Protein AF-A0A928LBQ5-F1 (afdb_monomer_lite)

pLDDT: mean 84.34, std 13.67, range [43.0, 96.38]

Structure (mmCIF, N/CA/C/O backbone):
data_AF-A0A928LBQ5-F1
#
_entry.id   AF-A0A928LBQ5-F1
#
loop_
_atom_site.group_PDB
_atom_site.id
_atom_site.type_symbol
_atom_site.label_atom_id
_atom_site.label_alt_id
_atom_site.label_comp_id
_atom_site.label_asym_id
_atom_site.label_entity_id
_atom_site.label_seq_id
_atom_site.pdbx_PDB_ins_code
_atom_site.Cartn_x
_atom_site.Cartn_y
_atom_site.Cartn_z
_atom_site.occupancy
_atom_site.B_iso_or_equiv
_atom_site.auth_seq_id
_atom_site.auth_comp_id
_atom_site.auth_asym_id
_atom_site.auth_atom_id
_atom_site.pdbx_PDB_model_num
ATOM 1 N N . MET A 1 1 ? 5.336 -11.778 -17.215 1.00 43.00 1 MET A N 1
ATOM 2 C CA . MET A 1 1 ? 6.173 -10.731 -16.582 1.00 43.00 1 MET A CA 1
ATOM 3 C C . MET A 1 1 ? 6.132 -10.962 -15.080 1.00 43.00 1 MET A C 1
ATOM 5 O O . MET A 1 1 ? 5.055 -11.243 -14.587 1.00 43.00 1 MET A O 1
ATOM 9 N N . ASN A 1 2 ? 7.255 -10.908 -14.352 1.00 51.00 2 ASN A N 1
ATOM 10 C CA . ASN A 1 2 ? 7.206 -10.984 -12.883 1.00 51.00 2 ASN A CA 1
ATOM 11 C C . ASN A 1 2 ? 6.566 -9.695 -12.352 1.00 51.00 2 ASN A C 1
ATOM 13 O O . ASN A 1 2 ? 7.225 -8.651 -12.282 1.00 51.00 2 ASN A O 1
ATOM 17 N N . GLU A 1 3 ? 5.270 -9.777 -12.080 1.00 70.75 3 GLU A N 1
ATOM 18 C CA . GLU A 1 3 ? 4.520 -8.804 -11.298 1.00 70.75 3 GLU A CA 1
ATOM 19 C C . GLU A 1 3 ? 5.002 -8.860 -9.847 1.00 70.75 3 GLU A C 1
ATOM 21 O O . GLU A 1 3 ? 5.509 -9.881 -9.369 1.00 70.75 3 GLU A O 1
ATOM 26 N N . LYS A 1 4 ? 4.958 -7.717 -9.169 1.00 76.06 4 LYS A N 1
ATOM 27 C CA . LYS A 1 4 ? 5.502 -7.562 -7.822 1.00 76.06 4 LYS A CA 1
ATOM 28 C C . LYS A 1 4 ? 4.624 -8.364 -6.850 1.00 76.06 4 LYS A C 1
ATOM 30 O O . LYS A 1 4 ? 3.486 -7.999 -6.614 1.00 76.06 4 LYS A O 1
ATOM 35 N N . LYS A 1 5 ? 5.152 -9.458 -6.288 1.00 85.06 5 LYS A N 1
ATOM 36 C CA . LYS A 1 5 ? 4.414 -10.373 -5.385 1.00 85.06 5 LYS A CA 1
ATOM 37 C C . LYS A 1 5 ? 4.430 -9.952 -3.912 1.00 85.06 5 LYS A C 1
ATOM 39 O O . LYS A 1 5 ? 4.131 -10.755 -3.034 1.00 85.06 5 LYS A O 1
ATOM 44 N N . SER A 1 6 ? 4.883 -8.740 -3.623 1.00 89.62 6 SER A N 1
ATOM 45 C CA . SER A 1 6 ? 5.069 -8.268 -2.258 1.00 89.62 6 SER A CA 1
ATOM 46 C C . SER A 1 6 ? 4.841 -6.770 -2.160 1.00 89.62 6 SER A C 1
ATOM 48 O O . SER A 1 6 ? 5.076 -6.015 -3.103 1.00 89.62 6 SER A O 1
ATOM 50 N N . PHE A 1 7 ? 4.427 -6.334 -0.981 1.00 91.44 7 PHE A N 1
ATOM 51 C CA . PHE A 1 7 ? 4.328 -4.933 -0.605 1.00 91.44 7 PHE A CA 1
ATOM 52 C C . PHE A 1 7 ? 4.986 -4.728 0.761 1.00 91.44 7 PHE A C 1
ATOM 54 O O . PHE A 1 7 ? 5.369 -5.688 1.431 1.00 91.44 7 PHE A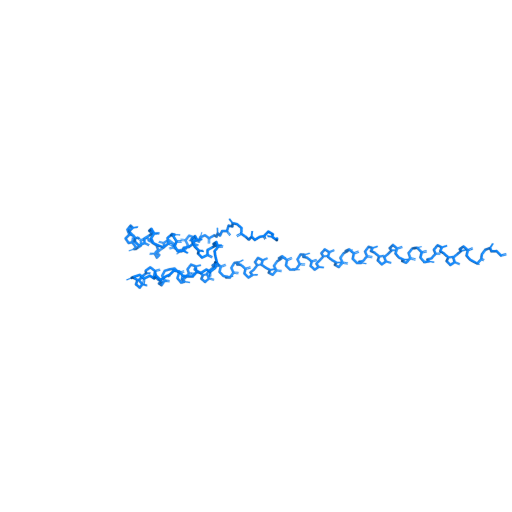 O 1
ATOM 61 N N . ILE A 1 8 ? 5.168 -3.467 1.146 1.00 91.62 8 ILE A N 1
ATOM 62 C CA . ILE A 1 8 ? 5.807 -3.081 2.406 1.00 91.62 8 ILE A CA 1
ATOM 63 C C . ILE A 1 8 ? 4.838 -2.185 3.166 1.00 91.62 8 ILE A C 1
ATOM 65 O O . ILE A 1 8 ? 4.326 -1.218 2.605 1.00 91.62 8 ILE A O 1
ATOM 69 N N . LEU A 1 9 ? 4.633 -2.495 4.445 1.00 92.94 9 LEU A N 1
ATOM 70 C CA . LEU A 1 9 ? 4.008 -1.594 5.404 1.00 92.94 9 LEU A CA 1
ATOM 71 C C . LEU A 1 9 ? 5.097 -0.954 6.261 1.00 92.94 9 LEU A C 1
ATOM 73 O O . LEU A 1 9 ? 5.984 -1.639 6.768 1.00 92.94 9 LEU A O 1
ATOM 77 N N . TYR A 1 10 ? 5.024 0.362 6.413 1.00 94.62 10 TYR A N 1
ATOM 78 C CA . TYR A 1 10 ? 5.967 1.126 7.214 1.00 94.62 10 TYR A CA 1
ATOM 79 C C . TYR A 1 10 ? 5.537 1.145 8.677 1.00 94.62 10 TYR A C 1
ATOM 81 O O . TYR A 1 10 ? 4.345 1.156 8.986 1.00 94.62 10 TYR A O 1
ATOM 89 N N . THR A 1 11 ? 6.511 1.195 9.581 1.00 95.62 11 THR A N 1
ATOM 90 C CA . THR A 1 11 ? 6.268 1.326 11.026 1.00 95.62 11 THR A CA 1
ATOM 91 C C . THR A 1 11 ? 5.514 2.610 11.366 1.00 95.62 11 THR A C 1
ATOM 93 O O . THR A 1 11 ? 4.717 2.618 12.296 1.00 95.62 11 THR A O 1
ATOM 96 N N . GLU A 1 12 ? 5.691 3.663 10.568 1.00 93.75 12 GLU A N 1
ATOM 97 C CA . GLU A 1 12 ? 4.957 4.929 10.673 1.00 93.75 12 GLU A CA 1
ATOM 98 C C . GLU A 1 12 ? 3.437 4.751 10.563 1.00 93.75 12 GLU A C 1
ATOM 100 O O . GLU A 1 12 ? 2.700 5.503 11.195 1.00 93.75 12 GLU A O 1
ATOM 105 N N . ASN A 1 13 ? 2.966 3.726 9.838 1.00 93.56 13 ASN A N 1
ATOM 106 C CA . ASN A 1 13 ? 1.537 3.427 9.686 1.00 93.56 13 ASN A CA 1
ATOM 107 C C . ASN A 1 13 ? 0.903 2.909 10.988 1.00 93.56 13 ASN A C 1
ATOM 109 O O . ASN A 1 13 ? -0.322 2.861 11.123 1.00 93.56 13 ASN A O 1
ATOM 113 N N . TYR A 1 14 ? 1.719 2.481 11.955 1.00 94.56 14 TYR A N 1
ATOM 114 C CA . TYR A 1 14 ? 1.221 1.928 13.208 1.00 94.56 14 TYR A CA 1
ATOM 115 C C . TYR A 1 14 ? 0.456 2.965 14.037 1.00 94.56 14 TYR A C 1
ATOM 117 O O . TYR A 1 14 ? -0.528 2.611 14.685 1.00 94.56 14 TYR A O 1
ATOM 125 N N . GLU A 1 15 ? 0.844 4.243 13.993 1.00 91.94 15 GLU A N 1
ATOM 126 C CA . GLU A 1 15 ? 0.188 5.293 14.785 1.00 91.94 15 GLU A CA 1
ATOM 127 C C . GLU A 1 15 ? -1.280 5.505 14.403 1.00 91.94 15 GLU A C 1
ATOM 129 O O . GLU A 1 15 ? -2.112 5.847 15.248 1.00 91.94 15 GLU A O 1
ATOM 134 N N . GLN A 1 16 ? -1.617 5.280 13.137 1.00 91.50 16 GLN A N 1
ATOM 135 C CA . GLN A 1 16 ? -2.973 5.357 12.611 1.00 91.50 16 GLN A CA 1
ATOM 136 C C . GLN A 1 16 ? -3.680 4.016 12.823 1.00 91.50 16 GLN A C 1
ATOM 138 O O . GLN A 1 16 ? -4.760 3.978 13.411 1.00 91.50 16 GLN A O 1
ATOM 143 N N . ILE A 1 17 ? -3.033 2.903 12.453 1.00 94.31 17 ILE A N 1
ATOM 144 C CA . ILE A 1 17 ? -3.611 1.553 12.549 1.00 94.31 17 ILE A CA 1
ATOM 145 C C . ILE A 1 17 ? -3.980 1.205 13.993 1.00 94.31 17 ILE A C 1
ATOM 147 O O . ILE A 1 17 ? -5.025 0.603 14.237 1.00 94.31 17 ILE A O 1
ATOM 151 N N . ARG A 1 18 ? -3.166 1.589 14.985 1.00 94.81 18 ARG A N 1
ATOM 152 C CA . ARG A 1 18 ? -3.421 1.240 16.391 1.00 94.81 18 ARG A CA 1
ATOM 153 C C . ARG A 1 18 ? -4.725 1.830 16.932 1.00 94.81 18 ARG A C 1
ATOM 155 O O . ARG A 1 18 ? -5.304 1.225 17.830 1.00 94.81 18 ARG A O 1
ATOM 162 N N . LYS A 1 19 ? -5.187 2.956 16.373 1.00 93.69 19 LYS A N 1
ATOM 163 C CA . LYS A 1 19 ? -6.423 3.659 16.762 1.00 93.69 19 LYS A CA 1
ATOM 164 C C . LYS A 1 19 ? -7.691 2.990 16.220 1.00 93.69 19 LYS A C 1
ATOM 166 O O . LYS A 1 19 ? -8.779 3.301 16.690 1.00 93.69 19 LYS A O 1
ATOM 171 N N . LEU A 1 20 ? -7.553 2.081 15.256 1.00 95.25 20 LEU A N 1
ATOM 172 C CA . LEU A 1 20 ? -8.666 1.343 14.66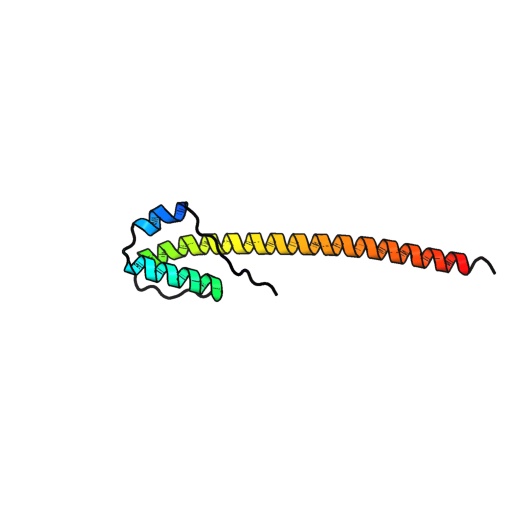9 1.00 95.25 20 LEU A CA 1
ATOM 173 C C . LEU A 1 20 ? -9.162 0.227 15.601 1.00 95.25 20 LEU A C 1
ATOM 175 O O . LEU A 1 20 ? -8.380 -0.425 16.309 1.00 95.25 20 LEU A O 1
ATOM 179 N N . SER A 1 21 ? -10.466 -0.040 15.542 1.00 96.06 21 SER A N 1
ATOM 180 C CA . SER A 1 21 ? -11.071 -1.236 16.133 1.00 96.06 21 SER A CA 1
ATOM 181 C C . SER A 1 21 ? -10.575 -2.515 15.444 1.00 96.06 21 SER A C 1
ATOM 183 O O . SER A 1 21 ? -9.989 -2.478 14.360 1.00 96.06 21 SER A O 1
ATOM 185 N N . ALA A 1 22 ? -10.815 -3.675 16.061 1.00 96.00 22 ALA A N 1
ATOM 186 C CA . ALA A 1 22 ? -10.428 -4.962 15.480 1.00 96.00 22 ALA A CA 1
ATOM 187 C C . ALA A 1 22 ? -11.069 -5.201 14.100 1.00 96.00 22 ALA A C 1
ATOM 189 O O . ALA A 1 22 ? -10.378 -5.628 13.178 1.00 96.00 22 ALA A O 1
ATOM 190 N N . GLN A 1 23 ? -12.351 -4.853 13.935 1.00 94.81 23 GLN A N 1
ATOM 191 C CA . GLN A 1 23 ? -13.051 -5.010 12.657 1.00 94.81 23 GLN A CA 1
ATOM 192 C C . GLN A 1 23 ? -12.475 -4.091 11.575 1.00 94.81 23 GLN A C 1
ATOM 194 O O . GLN A 1 23 ? -12.245 -4.524 10.452 1.00 94.81 23 GLN A O 1
ATOM 199 N N . GLN A 1 24 ? -12.178 -2.837 11.919 1.00 95.38 24 GLN A N 1
ATOM 200 C CA . GLN A 1 24 ? -11.558 -1.889 10.989 1.00 95.38 24 GLN A CA 1
ATOM 201 C C . GLN 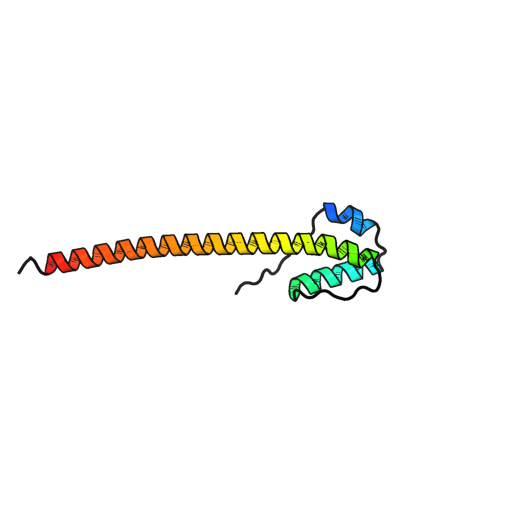A 1 24 ? -10.160 -2.344 10.557 1.00 95.38 24 GLN A C 1
ATOM 203 O O . GLN A 1 24 ? -9.806 -2.218 9.391 1.00 95.38 24 GLN A O 1
ATOM 208 N N . LYS A 1 25 ? -9.373 -2.931 11.470 1.00 95.94 25 LYS A N 1
ATOM 209 C CA . LYS A 1 25 ? -8.066 -3.520 11.133 1.00 95.94 25 LYS A CA 1
ATOM 210 C C . LYS A 1 25 ? -8.196 -4.693 10.164 1.00 95.94 25 LYS A C 1
ATOM 212 O O . LYS A 1 25 ? -7.374 -4.795 9.260 1.00 95.94 25 LYS A O 1
ATOM 217 N N . ALA A 1 26 ? -9.203 -5.550 10.343 1.00 95.19 26 ALA A N 1
ATOM 218 C CA . ALA A 1 26 ? -9.478 -6.646 9.416 1.00 95.19 26 ALA A CA 1
ATOM 219 C C . ALA A 1 26 ? -9.844 -6.107 8.025 1.00 95.19 26 ALA A C 1
ATOM 221 O O . ALA A 1 26 ? -9.176 -6.438 7.051 1.00 95.19 26 ALA A O 1
ATOM 222 N N . ASN A 1 27 ? -10.799 -5.172 7.958 1.00 94.81 27 ASN A N 1
ATOM 223 C CA . ASN A 1 27 ? -11.213 -4.537 6.704 1.00 94.81 27 ASN A CA 1
ATOM 224 C C . ASN A 1 27 ? -10.040 -3.829 6.001 1.00 94.81 27 ASN A C 1
ATOM 226 O O . ASN A 1 27 ? -9.889 -3.921 4.785 1.00 94.81 27 ASN A O 1
ATOM 230 N N . LEU A 1 28 ? -9.184 -3.139 6.765 1.00 96.38 28 LEU A N 1
ATOM 231 C CA . LEU A 1 28 ? -7.976 -2.500 6.244 1.00 96.38 28 LEU A CA 1
ATOM 232 C C . LEU A 1 28 ? -7.011 -3.522 5.641 1.00 96.38 28 LEU A C 1
ATOM 234 O O . LEU A 1 28 ? -6.441 -3.278 4.580 1.00 96.38 28 LEU A O 1
ATOM 238 N N . LEU A 1 29 ? -6.793 -4.642 6.331 1.00 95.62 29 LEU A N 1
ATOM 239 C CA . LEU A 1 29 ? -5.871 -5.679 5.885 1.00 95.62 29 LEU A CA 1
ATOM 240 C C . LEU A 1 29 ? -6.349 -6.302 4.570 1.00 95.62 29 LEU A C 1
ATOM 242 O O . LEU A 1 29 ? -5.559 -6.397 3.630 1.00 95.62 29 LEU A O 1
ATOM 246 N N . ASP A 1 30 ? -7.634 -6.646 4.488 1.00 94.94 30 ASP A N 1
ATOM 247 C CA . ASP A 1 30 ? -8.251 -7.181 3.272 1.00 94.94 30 ASP A CA 1
ATOM 248 C C . ASP A 1 30 ? -8.130 -6.192 2.106 1.00 94.94 30 ASP A C 1
ATOM 250 O O . ASP A 1 30 ? -7.733 -6.581 1.007 1.00 94.94 30 ASP A O 1
ATOM 254 N N . ALA A 1 31 ? -8.365 -4.899 2.354 1.00 95.19 31 ALA A N 1
ATOM 255 C CA . ALA A 1 31 ? -8.191 -3.855 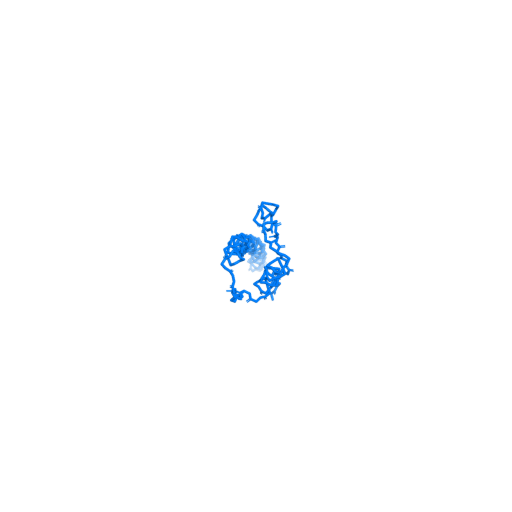1.347 1.00 95.19 31 ALA A CA 1
ATOM 256 C C . ALA A 1 31 ? -6.753 -3.759 0.825 1.00 95.19 31 ALA A C 1
ATOM 258 O O . ALA A 1 31 ? -6.530 -3.648 -0.379 1.00 95.19 31 ALA A O 1
ATOM 259 N N . VAL A 1 32 ? -5.763 -3.803 1.722 1.00 95.44 32 VAL A N 1
ATOM 260 C CA . VAL A 1 32 ? -4.342 -3.727 1.352 1.00 95.44 32 VAL A CA 1
ATOM 261 C C . VAL A 1 32 ? -3.942 -4.919 0.484 1.00 95.44 32 VAL A C 1
ATOM 263 O O . VAL A 1 32 ? -3.254 -4.733 -0.521 1.00 95.44 32 VAL A O 1
ATOM 266 N N . PHE A 1 33 ? -4.384 -6.130 0.832 1.00 94.50 33 PHE A N 1
ATOM 267 C CA . PHE A 1 33 ? -4.117 -7.316 0.018 1.00 94.50 33 PHE A CA 1
ATOM 268 C C . PHE A 1 33 ? -4.840 -7.275 -1.327 1.00 94.50 33 PHE A C 1
ATOM 270 O O . PHE A 1 33 ? -4.220 -7.573 -2.350 1.00 94.50 33 PHE A O 1
ATOM 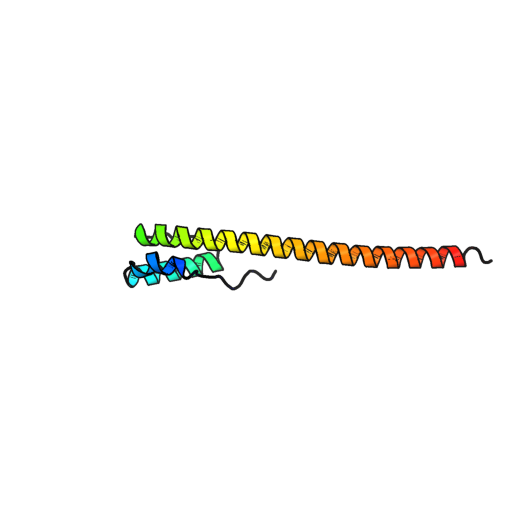277 N N . ASN A 1 34 ? -6.112 -6.872 -1.344 1.00 94.12 34 ASN A N 1
ATOM 278 C CA . ASN A 1 34 ? -6.882 -6.738 -2.574 1.00 94.12 34 ASN A CA 1
ATOM 279 C C . ASN A 1 34 ? -6.210 -5.746 -3.535 1.00 94.12 34 ASN A C 1
ATOM 281 O O . ASN A 1 34 ? -5.937 -6.106 -4.682 1.00 94.12 34 ASN A O 1
ATOM 285 N N . PHE A 1 35 ? -5.822 -4.568 -3.041 1.00 93.81 35 PHE A N 1
ATOM 286 C CA . PHE A 1 35 ? -5.108 -3.570 -3.834 1.00 93.81 35 PHE A CA 1
ATOM 287 C C . PHE A 1 35 ? -3.745 -4.077 -4.318 1.00 93.81 35 PHE A C 1
ATOM 289 O O . PHE A 1 35 ? -3.391 -3.882 -5.476 1.00 93.81 35 PHE A O 1
ATOM 296 N N . ALA A 1 36 ? -2.985 -4.783 -3.476 1.00 91.50 36 ALA A N 1
ATOM 297 C CA . ALA A 1 36 ? -1.699 -5.349 -3.883 1.00 91.50 36 ALA A CA 1
ATOM 298 C C . ALA A 1 36 ? -1.825 -6.416 -4.987 1.00 91.50 36 ALA A C 1
ATOM 300 O O . ALA A 1 36 ? -0.903 -6.574 -5.786 1.00 91.50 36 ALA A O 1
ATOM 301 N N . GLN A 1 37 ? -2.930 -7.168 -5.013 1.00 90.19 37 GLN A N 1
ATOM 302 C CA . GLN A 1 37 ? -3.144 -8.256 -5.967 1.00 90.19 37 GLN A CA 1
ATOM 303 C C . GLN A 1 37 ? -3.803 -7.792 -7.270 1.00 90.19 37 GLN A C 1
ATOM 305 O O . GLN A 1 37 ? -3.453 -8.291 -8.336 1.00 90.19 37 GLN A O 1
ATOM 310 N N . THR A 1 38 ? -4.766 -6.878 -7.180 1.00 89.25 38 THR A N 1
ATOM 311 C CA . THR A 1 38 ? -5.639 -6.493 -8.302 1.00 89.25 38 THR A CA 1
ATOM 312 C C . THR A 1 38 ? -5.410 -5.057 -8.772 1.00 89.25 38 THR A C 1
ATOM 314 O O . THR A 1 38 ? -5.711 -4.730 -9.915 1.00 89.25 38 THR A O 1
ATOM 317 N N . GLY A 1 39 ? -4.857 -4.197 -7.912 1.00 88.75 39 GLY A N 1
ATOM 318 C CA . GLY A 1 39 ? -4.823 -2.748 -8.120 1.00 88.75 39 GLY A CA 1
ATOM 319 C C . GLY A 1 39 ? -6.165 -2.054 -7.868 1.00 88.75 39 GLY A C 1
ATOM 320 O O . GLY A 1 39 ? -6.258 -0.842 -8.061 1.00 88.75 39 GLY A O 1
ATOM 321 N N . GLU A 1 40 ? -7.194 -2.787 -7.441 1.00 89.62 40 GLU A N 1
ATOM 322 C CA . GLU A 1 40 ? -8.526 -2.251 -7.177 1.00 89.62 40 GLU A CA 1
ATOM 323 C C . GLU A 1 40 ? -8.659 -1.751 -5.736 1.00 89.62 40 GLU A C 1
ATOM 325 O O . GLU A 1 40 ? -7.965 -2.186 -4.816 1.00 89.62 40 GLU A O 1
ATOM 330 N N . VAL A 1 41 ? -9.550 -0.779 -5.549 1.00 89.69 41 VAL A N 1
ATOM 331 C CA . VAL A 1 41 ? -9.878 -0.216 -4.240 1.00 89.69 41 VAL A CA 1
ATOM 332 C C . VAL A 1 41 ? -11.248 -0.728 -3.848 1.00 89.69 41 VAL A C 1
ATOM 334 O O . VAL A 1 41 ? -12.211 -0.526 -4.584 1.00 89.69 41 VAL A O 1
ATOM 337 N N . ILE A 1 42 ? -11.333 -1.363 -2.682 1.00 89.75 42 ILE A N 1
ATOM 338 C CA . ILE A 1 42 ? -12.619 -1.767 -2.119 1.00 89.75 42 ILE A CA 1
ATOM 339 C C . ILE A 1 42 ? -13.351 -0.561 -1.527 1.00 89.75 42 ILE A C 1
ATOM 341 O O . ILE A 1 42 ? -12.727 0.372 -1.019 1.00 89.75 42 ILE A O 1
ATOM 345 N N . GLU A 1 43 ? -14.679 -0.595 -1.559 1.00 89.69 43 GLU A N 1
ATOM 346 C CA . GLU A 1 43 ? -15.494 0.392 -0.855 1.00 89.69 43 GLU A CA 1
ATOM 347 C C . GLU A 1 43 ? -15.431 0.161 0.659 1.00 89.69 43 GLU A C 1
ATOM 349 O O . GLU A 1 43 ? -15.505 -0.971 1.146 1.00 89.69 43 GLU A O 1
ATOM 354 N N . PHE A 1 44 ? -15.309 1.251 1.415 1.00 91.38 44 PHE A N 1
ATOM 355 C CA . PHE A 1 44 ? -15.289 1.220 2.871 1.00 91.38 44 PHE A CA 1
ATOM 356 C C . PHE A 1 44 ? -16.595 1.774 3.429 1.00 91.38 44 PHE A C 1
ATOM 358 O O . PHE A 1 44 ? -17.078 2.821 3.011 1.00 91.38 44 PHE A O 1
ATOM 365 N N . ASN A 1 45 ? -17.124 1.102 4.450 1.00 89.19 45 ASN A N 1
ATOM 366 C CA . ASN A 1 45 ? -18.294 1.580 5.190 1.00 89.19 45 ASN A CA 1
ATOM 367 C C . ASN A 1 45 ? -17.930 2.587 6.294 1.00 89.19 45 ASN A C 1
ATOM 369 O O . ASN A 1 45 ? -18.821 3.143 6.934 1.00 89.19 45 ASN A O 1
ATOM 373 N N . ASP A 1 46 ? -16.637 2.800 6.561 1.00 92.44 46 ASP A N 1
ATOM 374 C CA . ASP A 1 46 ? -16.168 3.759 7.554 1.00 92.44 46 ASP A CA 1
ATOM 375 C C . ASP A 1 46 ? -15.016 4.627 7.031 1.00 92.44 46 ASP A C 1
ATOM 377 O O . ASP A 1 46 ? -14.018 4.148 6.488 1.00 92.44 46 ASP A O 1
ATOM 381 N N . VAL A 1 47 ? -15.153 5.928 7.273 1.00 92.00 47 VAL A N 1
ATOM 382 C CA . VAL A 1 47 ? -14.243 6.965 6.773 1.00 92.00 47 VAL A CA 1
ATOM 383 C C . VAL A 1 47 ? -12.841 6.846 7.382 1.00 92.00 47 VAL A C 1
ATOM 385 O O . VAL A 1 47 ? -11.847 7.194 6.749 1.00 92.00 47 VAL A O 1
ATOM 388 N N . VAL A 1 48 ? -12.722 6.352 8.619 1.00 92.19 48 VAL A N 1
ATOM 389 C CA . VAL A 1 48 ? -11.424 6.274 9.309 1.00 92.19 48 VAL A CA 1
ATOM 390 C C . VAL A 1 48 ? -10.540 5.210 8.663 1.00 92.19 48 VAL A C 1
ATOM 392 O O . VAL A 1 48 ? -9.354 5.461 8.422 1.00 92.19 48 VAL A O 1
ATOM 395 N N . THR A 1 49 ? -11.103 4.045 8.342 1.00 93.75 49 THR A N 1
ATOM 396 C CA . THR A 1 49 ? -10.394 2.998 7.602 1.00 93.75 49 THR A CA 1
ATOM 397 C C . THR A 1 49 ? -10.069 3.451 6.187 1.00 93.75 49 THR A C 1
ATOM 399 O O . THR A 1 49 ? -8.933 3.258 5.763 1.00 93.75 49 THR A O 1
ATOM 402 N N . GLU A 1 50 ? -10.999 4.113 5.493 1.00 94.25 50 GLU A N 1
ATOM 403 C CA . GLU A 1 50 ? -10.782 4.632 4.136 1.00 94.25 50 GLU A CA 1
ATOM 404 C C . GLU A 1 50 ? -9.586 5.594 4.074 1.00 94.25 50 GLU A C 1
ATOM 406 O O . GLU A 1 50 ? -8.660 5.409 3.283 1.00 94.25 50 GLU A O 1
ATOM 411 N N . ILE A 1 51 ? -9.554 6.588 4.965 1.00 94.00 51 ILE A N 1
ATOM 412 C CA . ILE A 1 51 ? -8.450 7.550 5.056 1.00 94.00 51 ILE A CA 1
ATOM 413 C C . ILE A 1 51 ? -7.136 6.835 5.403 1.00 94.00 51 ILE A C 1
ATOM 415 O O . ILE A 1 51 ? -6.095 7.107 4.798 1.00 94.00 51 ILE A O 1
ATOM 419 N N . THR A 1 52 ? -7.169 5.902 6.361 1.00 94.88 52 THR A N 1
ATOM 420 C CA . THR A 1 52 ? -5.978 5.137 6.769 1.00 94.88 52 THR A CA 1
ATOM 421 C C . THR A 1 52 ? -5.434 4.304 5.607 1.00 94.88 52 THR A C 1
ATOM 423 O O . THR A 1 52 ? -4.227 4.308 5.352 1.00 94.88 52 THR A O 1
ATOM 426 N N . PHE A 1 53 ? -6.319 3.644 4.862 1.00 95.94 53 PHE A N 1
ATOM 427 C CA . PHE A 1 53 ? -5.981 2.929 3.640 1.00 95.94 53 PHE A CA 1
ATOM 428 C C . PHE A 1 53 ? -5.395 3.872 2.589 1.00 95.94 53 PHE A C 1
ATOM 430 O O . PHE A 1 53 ? -4.359 3.549 2.017 1.00 95.94 53 PHE A O 1
ATOM 437 N N . GLY A 1 54 ? -5.974 5.058 2.385 1.00 94.62 54 GLY A N 1
ATOM 438 C CA . GLY A 1 54 ? -5.468 6.060 1.445 1.00 94.62 54 GLY A CA 1
ATOM 439 C C . GLY A 1 54 ? -4.001 6.429 1.687 1.00 94.62 54 GLY A C 1
ATOM 440 O O . GLY A 1 54 ? -3.204 6.464 0.746 1.00 94.62 54 GLY A O 1
ATOM 441 N N . PHE A 1 55 ? -3.601 6.614 2.949 1.00 93.62 55 PHE A N 1
ATOM 442 C CA . PHE A 1 55 ? -2.198 6.873 3.294 1.00 93.62 55 PHE A CA 1
ATOM 443 C C . PHE A 1 55 ? -1.273 5.699 2.956 1.00 93.62 55 PHE A C 1
ATOM 445 O O . PHE A 1 55 ? -0.158 5.909 2.467 1.00 93.62 55 PHE A O 1
ATOM 452 N N . ILE A 1 56 ? -1.712 4.467 3.223 1.00 95.31 56 ILE A N 1
ATOM 453 C CA . ILE A 1 56 ? -0.942 3.250 2.932 1.00 95.31 56 ILE A CA 1
ATOM 454 C C . ILE A 1 56 ? -0.843 3.040 1.419 1.00 95.31 56 ILE A C 1
ATOM 456 O O . ILE A 1 56 ? 0.251 2.824 0.897 1.00 95.31 56 ILE A O 1
ATOM 460 N N . ARG A 1 57 ? -1.959 3.183 0.704 1.00 94.81 57 ARG A N 1
ATOM 461 C CA . ARG A 1 57 ? -2.048 3.090 -0.753 1.00 94.81 57 ARG A CA 1
ATOM 462 C C . ARG A 1 57 ? -1.070 4.046 -1.425 1.00 94.81 57 ARG A C 1
ATOM 464 O O . ARG A 1 57 ? -0.280 3.616 -2.258 1.00 94.81 57 ARG A O 1
ATOM 471 N N . GLN A 1 58 ? -1.041 5.311 -1.006 1.00 94.75 58 GLN A N 1
ATOM 472 C CA . GLN A 1 58 ? -0.120 6.297 -1.572 1.00 94.75 58 GLN A CA 1
ATOM 473 C C . GLN A 1 58 ? 1.356 5.893 -1.380 1.00 94.75 58 GLN A C 1
ATOM 475 O O . GLN A 1 58 ? 2.202 6.138 -2.240 1.00 94.75 58 GLN A O 1
ATOM 480 N N . GLN A 1 59 ? 1.696 5.254 -0.257 1.00 94.31 59 GLN A N 1
ATOM 481 C CA . GLN A 1 59 ? 3.042 4.716 -0.036 1.00 94.31 59 GLN A CA 1
ATOM 482 C C . GLN A 1 59 ? 3.339 3.513 -0.941 1.00 94.31 59 GLN A C 1
ATOM 484 O O . GLN A 1 59 ? 4.454 3.400 -1.457 1.00 94.31 59 GLN A O 1
ATOM 489 N N . MET A 1 60 ? 2.360 2.631 -1.149 1.00 93.44 60 MET A N 1
ATOM 490 C CA . MET A 1 60 ? 2.481 1.483 -2.051 1.00 93.44 60 MET A CA 1
ATOM 491 C C . MET A 1 60 ? 2.697 1.929 -3.500 1.00 93.44 60 MET A C 1
ATOM 493 O O . MET A 1 60 ? 3.649 1.469 -4.126 1.00 93.44 60 MET A O 1
ATOM 497 N N . GLU A 1 61 ? 1.905 2.885 -3.988 1.00 93.00 61 GLU A N 1
ATOM 498 C CA . GLU A 1 61 ? 2.027 3.450 -5.339 1.00 93.00 61 GLU A CA 1
ATOM 499 C C . GLU A 1 61 ? 3.419 4.060 -5.566 1.00 93.00 61 GLU A C 1
ATOM 501 O O . GLU A 1 61 ? 4.112 3.679 -6.511 1.00 93.00 61 GLU A O 1
ATOM 506 N N . ARG A 1 62 ? 3.912 4.892 -4.633 1.00 93.25 62 ARG A N 1
ATOM 507 C CA . ARG A 1 62 ? 5.286 5.435 -4.693 1.00 93.25 62 ARG A CA 1
ATOM 508 C C . ARG A 1 62 ? 6.356 4.343 -4.752 1.00 93.25 62 ARG A C 1
ATOM 510 O O . ARG A 1 62 ? 7.380 4.491 -5.422 1.00 93.25 62 ARG A O 1
ATOM 517 N N . ASN A 1 63 ? 6.163 3.250 -4.018 1.00 91.19 63 ASN A N 1
ATOM 518 C CA . ASN A 1 63 ? 7.096 2.126 -4.029 1.00 91.19 63 ASN A CA 1
ATOM 519 C C . ASN A 1 63 ? 7.041 1.336 -5.338 1.00 91.19 63 ASN A C 1
ATOM 521 O O . ASN A 1 63 ? 8.065 0.805 -5.778 1.00 91.19 63 ASN A O 1
ATOM 525 N N . ASP A 1 64 ? 5.869 1.234 -5.950 1.00 89.75 64 ASP A N 1
ATOM 526 C CA . ASP A 1 64 ? 5.686 0.587 -7.244 1.00 89.75 64 ASP A CA 1
ATOM 527 C C . ASP A 1 64 ? 6.308 1.404 -8.370 1.00 89.75 64 ASP A C 1
ATOM 529 O O . ASP A 1 64 ? 7.000 0.835 -9.214 1.00 89.75 64 ASP A O 1
ATOM 533 N N . GLU A 1 65 ? 6.149 2.725 -8.346 1.00 91.62 65 GLU A N 1
ATOM 534 C CA . GLU A 1 65 ? 6.817 3.645 -9.270 1.00 91.62 65 GLU A CA 1
ATOM 535 C C . GLU A 1 65 ? 8.338 3.500 -9.187 1.00 91.62 65 GLU A C 1
ATOM 537 O O . GLU A 1 65 ? 8.982 3.166 -10.183 1.00 91.62 65 GLU A O 1
ATOM 542 N N . LYS A 1 66 ? 8.915 3.601 -7.982 1.00 91.25 66 LYS A N 1
ATOM 543 C CA . LYS A 1 66 ? 10.362 3.411 -7.773 1.00 91.25 66 LYS A CA 1
ATOM 544 C C . LYS A 1 66 ? 10.851 2.044 -8.250 1.00 91.25 66 LYS A C 1
ATOM 546 O O . LYS A 1 66 ? 11.944 1.927 -8.812 1.00 91.25 66 LYS A O 1
ATOM 551 N N . PHE A 1 67 ? 10.065 0.990 -8.028 1.00 88.94 67 PHE A N 1
ATOM 552 C CA . PHE A 1 67 ? 10.401 -0.350 -8.506 1.00 88.94 67 PHE A CA 1
ATOM 553 C C . PHE A 1 67 ? 10.387 -0.424 -10.038 1.00 88.94 67 PHE A C 1
ATOM 555 O O . PHE A 1 67 ? 11.331 -0.953 -10.633 1.00 88.94 67 PHE A O 1
ATOM 562 N N . LYS A 1 68 ? 9.353 0.130 -10.682 1.00 89.19 68 LYS A N 1
ATOM 563 C CA . LYS A 1 68 ? 9.223 0.192 -12.145 1.00 89.19 68 LYS A CA 1
ATOM 564 C C . LYS A 1 68 ? 10.367 0.990 -12.767 1.00 89.19 68 LYS A C 1
ATOM 566 O O . LYS A 1 68 ? 11.000 0.493 -13.696 1.00 89.19 68 LYS A O 1
ATOM 571 N N . GLU A 1 69 ? 10.705 2.152 -12.214 1.00 91.75 69 GLU A N 1
ATOM 572 C CA . GLU A 1 69 ? 11.836 2.974 -12.662 1.00 91.75 69 GLU A CA 1
ATOM 573 C C . GLU A 1 69 ? 13.166 2.227 -12.565 1.00 91.75 69 GLU A C 1
ATOM 575 O O . GLU A 1 69 ? 13.942 2.196 -13.523 1.00 91.75 69 GLU A O 1
ATOM 580 N N . LYS A 1 70 ? 13.436 1.575 -11.426 1.00 89.94 70 LYS A N 1
ATOM 581 C CA . LYS A 1 70 ? 14.663 0.790 -11.241 1.00 89.94 70 LYS A CA 1
ATO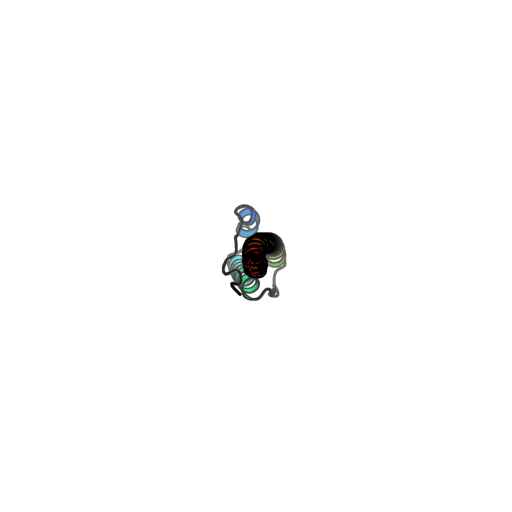M 582 C C . LYS A 1 70 ? 14.728 -0.379 -12.223 1.00 89.94 70 LYS A C 1
ATOM 584 O O . LYS A 1 70 ? 15.782 -0.635 -12.803 1.00 89.94 70 LYS A O 1
ATOM 589 N N . LYS A 1 71 ? 13.608 -1.070 -12.443 1.00 88.94 71 LYS A N 1
ATOM 590 C CA . LYS A 1 71 ? 13.505 -2.164 -13.417 1.00 88.94 71 LYS A CA 1
ATOM 591 C C . LYS A 1 71 ? 13.763 -1.666 -14.843 1.00 88.94 71 LYS A C 1
ATOM 593 O O . LYS A 1 71 ? 14.527 -2.305 -15.561 1.00 88.94 71 LYS A O 1
ATOM 598 N N . ALA A 1 72 ? 13.191 -0.523 -15.224 1.00 89.19 72 ALA A N 1
ATOM 599 C CA . ALA A 1 72 ? 13.400 0.099 -16.530 1.00 89.19 72 ALA A CA 1
ATOM 600 C C . ALA A 1 72 ? 14.859 0.537 -16.729 1.00 89.19 72 ALA A C 1
ATOM 602 O O . ALA A 1 72 ? 15.464 0.217 -17.751 1.00 89.19 72 ALA A O 1
ATOM 603 N N . ARG A 1 73 ? 15.462 1.187 -15.725 1.00 90.38 73 ARG A N 1
ATOM 604 C CA . ARG A 1 73 ? 16.874 1.600 -15.749 1.00 90.38 73 ARG A CA 1
ATOM 605 C C . ARG A 1 73 ? 17.814 0.408 -15.897 1.00 90.38 73 ARG A C 1
ATOM 607 O O . ARG A 1 73 ? 18.725 0.445 -16.719 1.00 90.38 73 ARG A O 1
ATOM 614 N N . ASN A 1 74 ? 17.576 -0.659 -15.138 1.00 87.38 74 ASN A N 1
ATOM 615 C CA . ASN A 1 74 ? 18.371 -1.878 -15.240 1.00 87.38 74 ASN A CA 1
ATOM 616 C C . ASN A 1 74 ? 18.216 -2.518 -16.622 1.00 87.38 74 ASN A C 1
ATOM 618 O O . ASN A 1 74 ? 19.215 -2.879 -17.234 1.00 87.38 74 ASN A O 1
ATOM 622 N N . ALA A 1 75 ? 16.990 -2.616 -17.145 1.00 87.94 75 ALA A N 1
ATOM 623 C CA . ALA A 1 75 ? 16.753 -3.134 -18.490 1.00 87.94 75 ALA A CA 1
ATOM 624 C C . ALA A 1 75 ? 17.494 -2.311 -19.559 1.00 87.94 75 ALA A C 1
ATOM 626 O O . ALA A 1 75 ? 18.152 -2.889 -20.422 1.00 87.94 75 ALA A O 1
ATOM 627 N N . ALA A 1 76 ? 17.459 -0.978 -19.466 1.00 88.19 76 ALA A N 1
ATOM 628 C CA . ALA A 1 76 ? 18.193 -0.091 -20.365 1.00 88.19 76 ALA A CA 1
ATOM 629 C C . ALA A 1 76 ? 19.715 -0.302 -20.277 1.00 88.19 76 ALA A C 1
ATOM 631 O O . ALA A 1 76 ? 20.368 -0.411 -21.310 1.00 88.19 76 ALA A O 1
ATOM 632 N N . TYR A 1 77 ? 20.267 -0.434 -19.066 1.00 87.75 77 TYR A N 1
ATOM 633 C CA . TYR A 1 77 ? 21.691 -0.715 -18.850 1.00 87.75 77 TYR A CA 1
ATOM 634 C C . TYR A 1 77 ? 22.129 -2.070 -19.432 1.00 87.75 77 TYR A C 1
ATOM 636 O O . TYR A 1 77 ? 23.167 -2.169 -20.084 1.00 87.75 77 TYR A O 1
ATOM 644 N N . TYR A 1 78 ? 21.338 -3.129 -19.236 1.00 82.81 78 TYR A N 1
ATOM 645 C CA . TYR A 1 78 ? 21.647 -4.434 -19.829 1.00 82.81 78 TYR A CA 1
ATOM 646 C C . TYR A 1 78 ? 21.550 -4.402 -21.358 1.00 82.81 78 TYR A C 1
ATOM 648 O O . TYR A 1 78 ? 22.394 -4.991 -22.032 1.00 82.81 78 TYR A O 1
ATOM 656 N N . ASN A 1 79 ? 20.563 -3.693 -21.913 1.00 81.38 79 ASN A N 1
ATOM 657 C CA . ASN A 1 79 ? 20.408 -3.555 -23.359 1.00 81.38 79 ASN A CA 1
ATOM 658 C C . ASN A 1 79 ? 21.540 -2.733 -23.986 1.00 81.38 79 ASN A C 1
ATOM 660 O O . ASN A 1 79 ? 22.060 -3.132 -25.024 1.00 81.38 79 ASN A O 1
ATOM 664 N N . SER A 1 80 ? 21.973 -1.635 -23.357 1.00 77.81 80 SER A N 1
ATOM 665 C CA . SER A 1 80 ? 23.101 -0.840 -23.859 1.00 77.81 80 SER A CA 1
ATOM 666 C C . SER A 1 80 ? 24.407 -1.632 -23.836 1.00 77.81 80 SER A C 1
ATOM 668 O O . SER A 1 80 ? 25.135 -1.630 -24.825 1.00 77.81 80 SER A O 1
ATOM 670 N N . LYS A 1 81 ? 24.663 -2.395 -22.765 1.00 76.50 81 LYS A N 1
ATOM 671 C CA . LYS A 1 81 ? 25.828 -3.284 -22.684 1.00 76.50 81 LYS A CA 1
ATOM 672 C C . LYS A 1 81 ? 25.780 -4.396 -23.736 1.00 76.50 81 LYS A C 1
ATOM 674 O O . LYS A 1 81 ? 26.798 -4.695 -24.347 1.00 76.50 81 LYS A O 1
ATOM 679 N N . LYS A 1 82 ? 24.607 -4.989 -23.980 1.00 72.56 82 LYS A N 1
ATOM 680 C CA . LYS A 1 82 ? 24.427 -6.016 -25.018 1.00 72.56 82 LYS A CA 1
ATOM 681 C C . LYS A 1 82 ? 24.662 -5.459 -26.425 1.00 72.56 82 LYS A C 1
ATOM 683 O O . LYS A 1 82 ? 25.270 -6.140 -27.239 1.00 72.56 82 LYS A O 1
ATOM 688 N N . ASN A 1 83 ? 24.195 -4.243 -26.702 1.00 68.38 83 ASN A N 1
ATOM 689 C CA . ASN A 1 83 ? 24.412 -3.594 -27.995 1.00 68.38 83 ASN A CA 1
ATOM 690 C C . ASN A 1 83 ? 25.884 -3.212 -28.205 1.00 68.38 83 ASN A C 1
ATOM 692 O O . ASN A 1 83 ? 26.382 -3.382 -29.308 1.00 68.38 83 ASN A O 1
ATOM 696 N N . ALA A 1 84 ? 26.597 -2.778 -27.160 1.00 67.62 84 ALA A N 1
ATOM 697 C CA . ALA A 1 84 ? 28.036 -2.522 -27.250 1.00 67.62 84 ALA A CA 1
ATOM 698 C C . ALA A 1 84 ? 28.821 -3.791 -27.633 1.00 67.62 84 ALA A C 1
ATOM 700 O O . ALA A 1 84 ? 29.589 -3.764 -28.584 1.00 67.62 84 ALA A O 1
ATOM 701 N N . VAL A 1 85 ? 28.540 -4.922 -26.974 1.00 70.31 85 VAL A N 1
ATOM 702 C CA . VAL A 1 85 ? 29.187 -6.211 -27.294 1.00 70.31 85 VAL A CA 1
ATOM 703 C C . VAL A 1 85 ? 28.878 -6.666 -28.724 1.00 70.31 85 VAL A C 1
ATOM 705 O O . VAL A 1 85 ? 29.768 -7.144 -29.414 1.00 70.31 85 VAL A O 1
ATOM 708 N N . LYS A 1 86 ? 27.639 -6.483 -29.199 1.00 67.44 86 LYS A N 1
ATOM 709 C CA . LYS A 1 86 ? 27.276 -6.808 -30.587 1.00 67.44 86 LYS A CA 1
ATOM 710 C C . LYS A 1 86 ? 28.015 -5.953 -31.611 1.00 67.44 86 LYS A C 1
ATOM 712 O O . LYS A 1 86 ? 28.469 -6.489 -32.610 1.00 67.44 86 LYS A O 1
ATOM 717 N N . ASN A 1 87 ? 28.137 -4.652 -31.358 1.00 65.38 87 ASN A N 1
ATOM 718 C CA . ASN A 1 87 ? 28.844 -3.751 -32.263 1.00 65.38 87 ASN A CA 1
ATOM 719 C C . ASN A 1 87 ? 30.339 -4.099 -32.335 1.00 65.38 87 ASN A C 1
ATOM 721 O O . ASN A 1 87 ? 30.922 -4.037 -33.413 1.00 65.38 87 ASN A O 1
ATOM 725 N N . ASP A 1 88 ? 30.942 -4.512 -31.215 1.00 66.44 88 ASP A N 1
ATOM 726 C CA . ASP A 1 88 ? 32.332 -4.977 -31.184 1.00 66.44 88 ASP A CA 1
ATOM 727 C C . ASP A 1 88 ? 32.501 -6.302 -31.960 1.00 66.44 88 ASP A C 1
ATOM 729 O O . ASP A 1 88 ? 33.456 -6.456 -32.719 1.00 66.44 88 ASP A O 1
ATOM 733 N N . GLU A 1 89 ? 31.559 -7.246 -31.835 1.00 66.00 89 GLU A N 1
ATOM 734 C CA . GLU A 1 89 ? 31.554 -8.506 -32.600 1.00 66.00 89 GLU A CA 1
ATOM 735 C C . GLU A 1 89 ? 31.333 -8.282 -34.109 1.00 66.00 89 GLU A C 1
ATOM 737 O O . GLU A 1 89 ? 32.021 -8.891 -34.933 1.00 66.00 89 GLU A O 1
ATOM 742 N N . GLU A 1 90 ? 30.414 -7.388 -34.487 1.00 67.38 90 GLU A N 1
ATOM 743 C CA . GLU A 1 90 ? 30.144 -7.029 -35.884 1.00 67.38 90 GLU A CA 1
ATOM 744 C C . GLU A 1 90 ? 31.355 -6.330 -36.519 1.00 67.38 90 GLU A C 1
ATOM 746 O O . GLU A 1 90 ? 31.795 -6.755 -37.591 1.00 67.38 90 GLU A O 1
ATOM 751 N N . ALA A 1 91 ? 31.974 -5.370 -35.822 1.00 64.31 91 ALA A N 1
ATOM 752 C CA . ALA A 1 91 ? 33.180 -4.679 -36.282 1.00 64.31 91 ALA A CA 1
ATOM 753 C C . ALA A 1 91 ? 34.375 -5.631 -36.466 1.00 64.31 91 ALA A C 1
ATOM 755 O O . ALA A 1 91 ? 35.137 -5.498 -37.425 1.00 64.31 91 ALA A O 1
ATOM 756 N N . VAL A 1 92 ? 34.537 -6.627 -35.586 1.00 69.88 92 VAL A N 1
ATOM 757 C CA . VAL A 1 92 ? 35.561 -7.674 -35.745 1.00 69.88 92 VAL A CA 1
ATOM 758 C C . VAL A 1 92 ? 35.246 -8.570 -36.947 1.00 69.88 92 VAL A C 1
ATOM 760 O O . VAL A 1 92 ? 36.149 -8.907 -37.712 1.00 69.88 92 VAL A O 1
ATOM 763 N N . SER A 1 93 ? 33.977 -8.929 -37.160 1.00 66.75 93 SER A N 1
ATOM 764 C CA . SER A 1 93 ? 33.569 -9.781 -38.283 1.00 66.75 93 SER A CA 1
ATOM 765 C C . SER A 1 93 ? 33.716 -9.103 -39.653 1.00 66.75 93 SER A C 1
ATOM 767 O O . SER A 1 93 ? 34.096 -9.765 -40.621 1.00 66.75 93 SER A O 1
ATOM 769 N N . GLU A 1 94 ? 33.469 -7.792 -39.742 1.00 64.94 94 GLU A N 1
ATOM 770 C CA . GLU A 1 94 ? 33.679 -7.005 -40.962 1.00 64.94 94 GLU A CA 1
ATOM 771 C C . GLU A 1 94 ? 35.167 -6.861 -41.285 1.00 64.94 94 GLU A C 1
ATOM 773 O O . GLU A 1 94 ? 35.559 -7.072 -42.431 1.00 64.94 94 GLU A O 1
ATOM 778 N N . ASN A 1 95 ? 36.011 -6.610 -40.277 1.00 62.56 95 ASN A N 1
ATOM 779 C CA . ASN A 1 95 ? 37.461 -6.494 -40.471 1.00 62.56 95 ASN A CA 1
ATOM 780 C C . ASN A 1 95 ? 38.133 -7.807 -40.912 1.00 62.56 95 ASN A C 1
ATOM 782 O O . ASN A 1 95 ? 39.177 -7.785 -41.562 1.00 62.56 95 ASN A O 1
ATOM 786 N N . ILE A 1 96 ? 37.569 -8.963 -40.551 1.00 66.38 96 ILE A N 1
ATOM 787 C CA . ILE A 1 96 ? 38.083 -10.267 -40.998 1.00 66.38 96 ILE A CA 1
ATOM 788 C C . ILE A 1 96 ? 37.743 -10.507 -42.478 1.00 66.38 96 ILE A C 1
ATOM 790 O O . ILE A 1 96 ? 38.586 -11.018 -43.213 1.00 66.38 96 ILE A O 1
ATOM 794 N N . LYS A 1 97 ? 36.551 -10.099 -42.939 1.00 64.06 97 LYS A N 1
ATOM 795 C CA . LYS A 1 97 ? 36.118 -10.266 -44.339 1.00 64.06 97 LYS A CA 1
ATOM 796 C C . LYS A 1 97 ? 36.888 -9.364 -45.306 1.00 64.06 97 LYS A C 1
ATOM 798 O O . LYS A 1 97 ? 37.373 -9.842 -46.328 1.00 64.06 97 LYS A O 1
ATOM 803 N N . THR A 1 98 ? 37.078 -8.094 -44.956 1.00 60.06 98 THR A N 1
ATOM 804 C CA . THR A 1 98 ? 37.817 -7.133 -45.796 1.00 60.06 98 THR A CA 1
ATOM 805 C C . THR A 1 98 ? 39.298 -7.487 -45.945 1.00 60.06 98 THR A C 1
ATOM 807 O O . THR A 1 98 ? 39.882 -7.268 -47.004 1.00 60.06 98 THR A O 1
ATOM 810 N N . ASN A 1 99 ? 39.914 -8.088 -44.922 1.00 60.03 99 ASN A N 1
ATOM 811 C CA . ASN A 1 99 ? 41.299 -8.560 -45.009 1.00 60.03 99 ASN A CA 1
ATOM 812 C C . ASN A 1 99 ? 41.445 -9.868 -45.809 1.00 60.03 99 ASN A C 1
ATOM 814 O O . ASN A 1 99 ? 42.496 -10.083 -46.413 1.00 60.03 99 ASN A O 1
ATOM 818 N N . SER A 1 100 ? 40.413 -10.720 -45.864 1.00 58.06 100 SER A N 1
ATOM 819 C CA . SER A 1 100 ? 40.424 -11.921 -46.715 1.00 58.06 100 SER A CA 1
ATOM 820 C C . SER A 1 100 ? 40.213 -11.630 -48.204 1.00 58.06 100 SER A C 1
ATOM 822 O O . SER A 1 100 ? 40.690 -12.393 -49.030 1.00 58.06 100 SER A O 1
ATOM 824 N N . GLU A 1 101 ? 39.555 -10.522 -48.558 1.00 56.12 101 GLU A N 1
ATOM 825 C CA . GLU A 1 101 ? 39.316 -10.130 -49.961 1.00 56.12 101 GLU A CA 1
ATOM 826 C C . GLU A 1 101 ? 40.498 -9.369 -50.593 1.00 56.12 101 GLU A C 1
ATOM 828 O O . GLU A 1 101 ? 40.613 -9.312 -51.810 1.00 56.12 101 GLU A O 1
ATOM 833 N N . ASN A 1 102 ? 41.409 -8.818 -49.783 1.00 57.44 102 ASN A N 1
ATOM 834 C CA . ASN A 1 102 ? 42.583 -8.063 -50.249 1.00 57.44 102 ASN A CA 1
ATOM 835 C C . ASN A 1 102 ? 43.877 -8.904 -50.344 1.00 57.44 102 ASN A C 1
ATOM 837 O O . ASN A 1 102 ? 44.963 -8.334 -50.462 1.00 57.44 102 ASN A O 1
ATOM 841 N N . SER A 1 103 ? 43.792 -10.235 -50.224 1.00 54.69 103 SER A N 1
ATOM 842 C CA . SER A 1 103 ? 44.954 -11.145 -50.233 1.00 54.69 103 SER A CA 1
ATOM 843 C C . SER A 1 103 ? 44.968 -12.188 -51.367 1.00 54.69 103 SER A C 1
ATOM 845 O O . SER A 1 103 ? 45.823 -13.076 -51.347 1.00 54.69 103 SER A O 1
ATOM 847 N N . GLU A 1 104 ? 44.102 -12.041 -52.377 1.00 43.75 104 GLU A N 1
ATOM 848 C CA . GLU A 1 104 ? 44.206 -12.703 -53.697 1.00 43.75 104 GLU A CA 1
ATOM 849 C C . GLU A 1 104 ? 44.823 -11.767 -54.748 1.00 43.75 104 GLU A C 1
ATOM 851 O O . GLU A 1 104 ? 45.609 -12.269 -55.586 1.00 43.75 104 GLU A O 1
#

Radius of gyration: 25.84 Å; chains: 1; bounding box: 63×20×70 Å

Secondary structure (DSSP, 8-state):
----------GGGHHHHTTS-HHHHHHHHHHHHHHHHHS-----S-HHHHHHHHHHHHHHHHHHHHHHHHHHHHHHHHHHHHHHHHHHHHHHHHHHHHHHHT--

Sequence (104 aa):
MNEKKSFILYTENYEQIRKLSAQQKANLLDAVFNFAQTGEVIEFNDVVTEITFGFIRQQMERNDEKFKEKKARNAAYYNSKKNAVKNDEEAVSENIKTNSENSE

Foldseek 3Di:
DPQDPDFDDDPVLCVLLVPDDPVLNVVLVVQVVCCSVPVDGDDDPDPSSVVSSVVRVVVRVVVVVVVVVVVVVVVVVVVVVVVVVVVVVVVVVVVVVVVVVVPD